Protein AF-A0A1M4BKY3-F1 (afdb_monomer_lite)

pLDDT: mean 85.84, std 12.3, range [37.25, 97.94]

Structure (mmCIF, N/CA/C/O backbone):
data_AF-A0A1M4BKY3-F1
#
_entry.id   AF-A0A1M4BKY3-F1
#
loop_
_atom_site.group_PDB
_atom_site.id
_atom_site.type_symbol
_atom_site.label_atom_id
_atom_site.label_alt_id
_atom_site.label_comp_id
_atom_site.label_asym_id
_atom_site.label_entity_id
_atom_site.label_seq_id
_atom_site.pdbx_PDB_ins_code
_atom_site.Cartn_x
_atom_site.Cartn_y
_atom_site.Cartn_z
_atom_site.occupancy
_atom_site.B_iso_or_equiv
_atom_site.auth_seq_id
_atom_site.auth_comp_id
_atom_site.auth_asym_id
_atom_site.auth_atom_id
_atom_site.pdbx_PDB_model_num
ATOM 1 N N . MET A 1 1 ? 19.042 -5.289 -20.693 1.00 58.81 1 MET A N 1
ATOM 2 C CA . MET A 1 1 ? 19.457 -4.650 -21.966 1.00 58.81 1 MET A CA 1
ATOM 3 C C . MET A 1 1 ? 20.101 -5.620 -22.960 1.00 58.81 1 MET A C 1
ATOM 5 O O . MET A 1 1 ? 20.327 -5.243 -24.100 1.00 58.81 1 MET A O 1
ATOM 9 N N . THR A 1 2 ? 20.300 -6.886 -22.595 1.00 72.38 2 THR A N 1
ATOM 10 C CA . THR A 1 2 ? 20.892 -7.928 -23.451 1.00 72.38 2 THR A CA 1
ATOM 11 C C . THR A 1 2 ? 20.014 -8.323 -24.646 1.00 72.38 2 THR A C 1
ATOM 13 O O . THR A 1 2 ? 20.536 -8.680 -25.692 1.00 72.38 2 THR A O 1
ATOM 16 N N . ALA A 1 3 ? 18.685 -8.207 -24.531 1.00 82.75 3 ALA A N 1
ATOM 17 C CA . ALA A 1 3 ? 17.750 -8.606 -25.589 1.00 82.75 3 ALA A CA 1
ATOM 18 C C . ALA A 1 3 ? 17.864 -7.762 -26.872 1.00 82.75 3 ALA A C 1
ATOM 20 O O . ALA A 1 3 ? 17.767 -8.310 -27.961 1.00 82.75 3 ALA A O 1
ATOM 21 N N . ILE A 1 4 ? 18.120 -6.453 -26.752 1.00 89.56 4 ILE A N 1
ATOM 22 C CA . ILE A 1 4 ? 18.286 -5.564 -27.916 1.00 89.56 4 ILE A CA 1
ATOM 23 C C . ILE A 1 4 ? 19.547 -5.949 -28.693 1.00 89.56 4 ILE A C 1
ATOM 25 O O . ILE A 1 4 ? 19.489 -6.128 -29.904 1.00 89.56 4 ILE A O 1
ATOM 29 N N . TYR A 1 5 ? 20.667 -6.145 -27.989 1.00 89.31 5 TYR A N 1
ATOM 30 C CA . TYR A 1 5 ? 21.912 -6.600 -28.610 1.00 89.31 5 TYR A CA 1
ATOM 31 C C . TYR A 1 5 ? 21.767 -7.992 -29.216 1.00 89.31 5 TYR A C 1
ATOM 33 O O . TYR A 1 5 ? 22.253 -8.220 -30.314 1.00 89.31 5 TYR A O 1
ATOM 41 N N . LYS A 1 6 ? 21.039 -8.898 -28.556 1.00 87.56 6 LYS A N 1
ATOM 42 C CA . LYS A 1 6 ? 20.739 -10.222 -29.105 1.00 87.56 6 LYS A CA 1
ATOM 43 C C . LYS A 1 6 ? 19.992 -10.131 -30.439 1.00 87.56 6 LYS A C 1
ATOM 45 O O . LYS A 1 6 ? 20.435 -10.720 -31.414 1.00 87.56 6 LYS A O 1
ATOM 50 N N . MET A 1 7 ? 18.935 -9.321 -30.510 1.00 92.56 7 MET A N 1
ATOM 51 C CA . MET A 1 7 ? 18.196 -9.106 -31.760 1.00 92.56 7 MET A CA 1
ATOM 52 C C . MET A 1 7 ? 19.053 -8.444 -32.847 1.00 92.56 7 MET A C 1
ATOM 54 O O . MET A 1 7 ? 18.949 -8.802 -34.015 1.00 92.56 7 MET A O 1
ATOM 58 N N . ALA A 1 8 ? 19.905 -7.487 -32.475 1.00 92.50 8 ALA A N 1
ATOM 59 C CA . ALA A 1 8 ? 20.787 -6.797 -33.410 1.00 92.50 8 ALA A CA 1
ATOM 60 C C . ALA A 1 8 ? 21.898 -7.712 -33.968 1.00 92.50 8 ALA A C 1
ATOM 62 O O . ALA A 1 8 ? 22.271 -7.562 -35.131 1.00 92.50 8 ALA A O 1
ATOM 63 N N . MET A 1 9 ? 22.377 -8.680 -33.177 1.00 91.75 9 MET A N 1
ATOM 64 C CA . MET A 1 9 ? 23.305 -9.733 -33.618 1.00 91.75 9 MET A CA 1
ATOM 65 C C . MET A 1 9 ? 22.617 -10.798 -34.493 1.00 91.75 9 MET A C 1
ATOM 67 O O . MET A 1 9 ? 23.239 -11.345 -35.395 1.00 91.75 9 MET A O 1
ATOM 71 N N . GLU A 1 10 ? 21.337 -11.099 -34.249 1.00 93.06 10 GLU A N 1
ATOM 72 C CA . GLU A 1 10 ? 20.559 -12.101 -35.005 1.00 93.06 10 GLU A CA 1
ATOM 73 C C . GLU A 1 10 ? 20.005 -11.578 -36.351 1.00 93.06 10 GLU A C 1
ATOM 75 O O . GLU A 1 10 ? 19.519 -12.366 -37.169 1.00 93.06 10 GLU A O 1
ATOM 80 N N . ALA A 1 11 ? 20.070 -10.265 -36.599 1.00 93.31 11 ALA A N 1
ATOM 81 C CA . ALA A 1 11 ? 19.657 -9.650 -37.860 1.00 93.31 11 ALA A CA 1
ATOM 82 C C . ALA A 1 11 ? 20.491 -10.163 -39.053 1.00 93.31 11 ALA A C 1
ATOM 84 O O . ALA A 1 11 ? 21.627 -10.611 -38.900 1.00 93.31 11 ALA A O 1
ATOM 85 N N . ARG A 1 12 ? 19.930 -10.106 -40.270 1.00 90.19 12 ARG A N 1
ATOM 86 C CA . ARG A 1 12 ? 20.628 -10.501 -41.506 1.00 90.19 12 ARG A CA 1
ATOM 87 C C . ARG A 1 12 ? 20.636 -9.342 -42.512 1.00 90.19 12 ARG A C 1
ATOM 89 O O . ARG A 1 12 ? 19.586 -9.087 -43.103 1.00 90.19 12 ARG A O 1
ATOM 96 N N . PRO A 1 13 ? 21.787 -8.679 -42.740 1.00 88.62 13 PRO A N 1
ATOM 97 C CA . PRO A 1 13 ? 23.077 -8.873 -42.057 1.00 88.62 13 PRO A CA 1
ATOM 98 C C . PRO A 1 13 ? 23.050 -8.404 -40.582 1.00 88.62 13 PRO A C 1
ATOM 100 O O . PRO A 1 13 ? 22.171 -7.616 -40.219 1.00 88.62 13 PRO A O 1
ATOM 103 N N . PRO A 1 14 ? 23.977 -8.882 -39.728 1.00 91.12 14 PRO A N 1
ATOM 104 C CA . PRO A 1 14 ? 24.051 -8.467 -38.328 1.00 91.12 14 PRO A CA 1
ATOM 105 C C . PRO A 1 14 ? 24.355 -6.969 -38.223 1.00 91.12 14 PRO A C 1
ATOM 107 O O . PRO A 1 14 ? 25.215 -6.449 -38.931 1.00 91.12 14 PRO A O 1
ATOM 110 N N . LEU A 1 15 ? 23.638 -6.272 -37.337 1.00 94.31 15 LEU A N 1
ATOM 111 C CA . LEU A 1 15 ? 23.807 -4.829 -37.119 1.00 94.31 15 LEU A CA 1
ATOM 112 C C . LEU A 1 15 ? 24.965 -4.517 -36.163 1.00 94.31 15 LEU A C 1
ATOM 114 O O . LEU A 1 15 ? 25.549 -3.440 -36.224 1.00 94.31 15 LEU A O 1
ATOM 118 N N . VAL A 1 16 ? 25.266 -5.448 -35.259 1.00 91.50 16 VAL A N 1
ATOM 119 C CA . VAL A 1 16 ? 26.399 -5.407 -34.329 1.00 91.50 16 VAL A CA 1
ATOM 120 C C . VAL A 1 16 ? 26.971 -6.811 -34.208 1.00 91.50 16 VAL A C 1
ATOM 122 O O . VAL A 1 16 ? 26.219 -7.782 -34.197 1.00 91.50 16 VAL A O 1
ATOM 125 N N . GLU A 1 17 ? 28.291 -6.918 -34.112 1.00 90.25 17 GLU A N 1
ATOM 126 C CA . GLU A 1 17 ? 28.985 -8.213 -34.067 1.00 90.25 17 GLU A CA 1
ATOM 127 C C . GLU A 1 17 ? 29.004 -8.819 -32.657 1.00 90.25 17 GLU A C 1
ATOM 129 O O . GLU A 1 17 ? 28.879 -10.031 -32.499 1.00 90.25 17 GLU A O 1
ATOM 134 N N . HIS A 1 18 ? 29.111 -7.974 -31.625 1.00 89.00 18 HIS A N 1
ATOM 135 C CA . HIS A 1 18 ? 29.229 -8.399 -30.230 1.00 89.00 18 HIS A CA 1
ATOM 136 C C . HIS A 1 18 ? 28.418 -7.507 -29.288 1.00 89.00 18 HIS A C 1
ATOM 138 O O . HIS A 1 18 ? 28.201 -6.319 -29.547 1.00 89.00 18 HIS A O 1
ATOM 144 N N . SER A 1 19 ? 27.993 -8.067 -28.151 1.00 88.94 19 SER A N 1
ATOM 145 C CA . SER A 1 19 ? 27.341 -7.284 -27.103 1.00 88.94 19 SER A CA 1
ATOM 146 C C . SER A 1 19 ? 28.385 -6.665 -26.165 1.00 88.94 19 SER A C 1
ATOM 148 O O . SER A 1 19 ? 29.176 -7.399 -25.573 1.00 88.94 19 SER A O 1
ATOM 150 N N . PRO A 1 20 ? 28.337 -5.348 -25.893 1.00 88.06 20 PRO A N 1
ATOM 151 C CA . PRO A 1 20 ? 29.234 -4.703 -24.932 1.00 88.06 20 PRO A CA 1
ATOM 152 C C . PRO A 1 20 ? 28.995 -5.168 -23.484 1.00 88.06 20 PRO A C 1
ATOM 154 O O . PRO A 1 20 ? 29.765 -4.831 -22.592 1.00 88.06 20 PRO A O 1
ATOM 157 N N . PHE A 1 21 ? 27.932 -5.942 -23.238 1.00 85.31 21 PHE A N 1
ATOM 158 C CA . PHE A 1 21 ? 27.572 -6.473 -21.923 1.00 85.31 21 PHE A CA 1
ATOM 159 C C . PHE A 1 21 ? 27.927 -7.954 -21.738 1.00 85.31 21 PHE A C 1
ATOM 161 O O . PHE A 1 21 ? 27.648 -8.501 -20.676 1.00 85.31 21 PHE A O 1
ATOM 168 N N . GLU A 1 22 ? 28.511 -8.616 -22.741 1.00 81.38 22 GLU A N 1
ATOM 169 C CA . GLU A 1 22 ? 28.748 -10.069 -22.723 1.00 81.38 22 GLU A CA 1
ATOM 170 C C . GLU A 1 22 ? 29.685 -10.517 -21.590 1.00 81.38 22 GLU A C 1
ATOM 172 O O . GLU A 1 22 ? 29.542 -11.614 -21.058 1.00 81.38 22 GLU A O 1
ATOM 177 N N . LYS A 1 23 ? 30.615 -9.648 -21.184 1.00 81.56 23 LYS A N 1
ATOM 178 C CA . LYS A 1 23 ? 31.642 -9.938 -20.172 1.00 81.56 23 LYS A CA 1
ATOM 179 C C . LYS A 1 23 ? 31.632 -8.955 -19.007 1.00 81.56 23 LYS A C 1
ATOM 181 O O . LYS A 1 23 ? 32.646 -8.806 -18.335 1.00 81.56 23 LYS A O 1
ATOM 186 N N . LEU A 1 24 ? 30.524 -8.246 -18.786 1.00 84.69 24 LEU A N 1
ATOM 187 C CA . LEU A 1 24 ? 30.433 -7.317 -17.665 1.00 84.69 24 LEU A CA 1
ATOM 188 C C . LEU A 1 24 ? 30.137 -8.116 -16.382 1.00 84.69 24 LEU A C 1
ATOM 190 O O . LEU A 1 24 ? 29.026 -8.640 -16.259 1.00 84.69 24 LEU A O 1
ATOM 194 N N . PRO A 1 25 ? 31.080 -8.240 -15.428 1.00 81.94 25 PRO A N 1
ATOM 195 C CA . PRO A 1 25 ? 30.772 -8.868 -14.153 1.00 81.94 25 PRO A CA 1
ATOM 196 C C . PRO A 1 25 ? 29.744 -8.000 -13.422 1.00 81.94 25 PRO A C 1
ATOM 198 O O . PRO A 1 25 ? 29.933 -6.794 -13.252 1.00 81.94 25 PRO A O 1
ATOM 201 N N . LEU A 1 26 ? 28.635 -8.608 -13.005 1.00 85.62 26 LEU A N 1
ATOM 202 C CA . LEU A 1 26 ? 27.712 -7.950 -12.088 1.00 85.62 26 LEU A CA 1
ATOM 203 C C . LEU A 1 26 ? 28.423 -7.798 -10.739 1.00 85.62 26 LEU A C 1
ATOM 205 O O . LEU A 1 26 ? 29.018 -8.771 -10.271 1.00 85.62 26 LEU A O 1
ATOM 209 N N 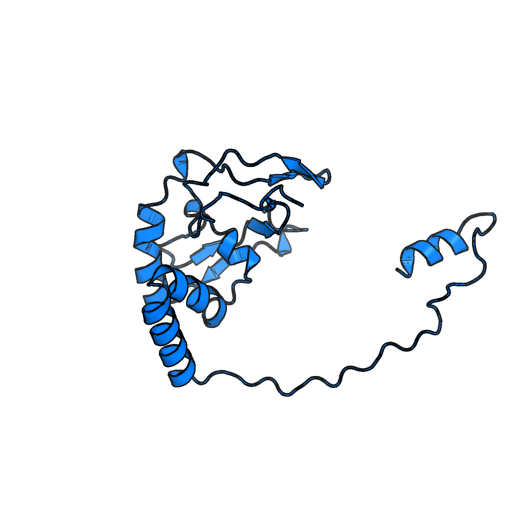. PRO A 1 27 ? 28.376 -6.617 -10.104 1.00 86.94 27 PRO A N 1
ATOM 210 C CA . PRO A 1 27 ? 28.884 -6.488 -8.751 1.00 86.94 27 PRO A CA 1
ATOM 211 C C . PRO A 1 27 ? 28.088 -7.427 -7.842 1.00 86.94 27 PRO A C 1
ATOM 213 O O . PRO A 1 27 ? 26.858 -7.351 -7.784 1.00 86.94 27 PRO A O 1
ATOM 216 N N . THR A 1 28 ? 28.786 -8.318 -7.143 1.00 85.56 28 THR A N 1
ATOM 217 C CA . THR A 1 28 ? 28.180 -9.126 -6.087 1.00 85.56 28 THR A CA 1
ATOM 218 C C . THR A 1 28 ? 27.860 -8.198 -4.926 1.00 85.56 28 THR A C 1
ATOM 220 O O . THR A 1 28 ? 28.754 -7.626 -4.306 1.00 85.56 28 THR A O 1
ATOM 223 N N . ILE A 1 29 ? 26.572 -8.001 -4.668 1.00 87.44 29 ILE A N 1
ATOM 224 C CA . ILE A 1 29 ? 26.106 -7.287 -3.485 1.00 87.44 29 ILE A CA 1
ATOM 225 C C . ILE A 1 29 ? 25.936 -8.345 -2.403 1.00 87.44 29 ILE A C 1
ATOM 227 O O . ILE A 1 29 ? 25.013 -9.155 -2.490 1.00 87.44 29 ILE A O 1
ATOM 231 N N . GLU A 1 30 ? 26.830 -8.348 -1.416 1.00 87.00 30 GLU A N 1
ATOM 232 C CA . GLU A 1 30 ? 26.670 -9.181 -0.224 1.00 87.00 30 GLU A CA 1
ATOM 233 C C . GLU A 1 30 ? 25.349 -8.800 0.463 1.00 87.00 30 GLU A C 1
ATOM 235 O O . GLU A 1 30 ? 25.161 -7.627 0.816 1.00 87.00 30 GLU A O 1
ATOM 240 N N . PRO A 1 31 ? 24.393 -9.736 0.614 1.00 82.88 31 PRO A N 1
ATOM 241 C CA . PRO A 1 31 ? 23.131 -9.437 1.265 1.00 82.88 31 PRO A CA 1
ATOM 242 C C . PRO A 1 31 ? 23.395 -9.034 2.715 1.00 82.88 31 PRO A C 1
ATOM 244 O O . PRO A 1 31 ? 23.916 -9.819 3.505 1.00 82.88 31 PRO A O 1
ATOM 247 N N . GLY A 1 32 ? 23.033 -7.802 3.072 1.00 85.19 32 GLY A N 1
ATOM 248 C CA . GLY A 1 32 ? 23.057 -7.376 4.466 1.00 85.19 32 GLY A CA 1
ATOM 249 C C . GLY A 1 32 ? 22.118 -8.234 5.317 1.00 85.19 32 GLY A C 1
ATOM 250 O O . GLY A 1 32 ? 21.098 -8.729 4.832 1.00 85.19 32 GLY A O 1
ATOM 251 N N . GLU A 1 33 ? 22.449 -8.388 6.598 1.00 89.94 33 GLU A N 1
ATOM 252 C CA . GLU A 1 33 ? 21.589 -9.074 7.561 1.00 89.94 33 GLU A CA 1
ATOM 253 C C . GLU A 1 33 ? 20.211 -8.392 7.630 1.00 89.94 33 GLU A C 1
ATOM 255 O O . GLU A 1 33 ? 20.102 -7.188 7.890 1.00 89.94 33 GLU A O 1
ATOM 260 N N . VAL A 1 34 ? 19.148 -9.166 7.398 1.00 86.62 34 VAL A N 1
ATOM 261 C CA . VAL A 1 34 ? 17.772 -8.677 7.521 1.00 86.62 34 VAL A CA 1
ATOM 262 C C . VAL A 1 34 ? 17.411 -8.614 9.000 1.00 86.62 34 VAL A C 1
ATOM 264 O O . VAL A 1 34 ? 17.243 -9.640 9.654 1.00 86.62 34 VAL A O 1
ATOM 267 N N . LYS A 1 35 ? 17.272 -7.396 9.525 1.00 90.06 35 LYS A N 1
ATOM 268 C CA . LYS A 1 35 ? 16.818 -7.163 10.898 1.00 90.06 35 LYS A CA 1
ATOM 269 C C . LYS A 1 35 ? 15.301 -7.062 10.922 1.00 90.06 35 LYS A C 1
ATOM 271 O O . LYS A 1 35 ? 14.730 -6.143 10.336 1.00 90.06 35 LYS A O 1
ATOM 276 N N . PHE A 1 36 ? 14.667 -8.007 11.600 1.00 91.19 36 PHE A N 1
ATOM 277 C CA . PHE A 1 36 ? 13.226 -8.002 11.814 1.00 91.19 36 PHE A CA 1
ATOM 278 C C . PHE A 1 36 ? 12.863 -7.137 13.021 1.00 91.19 36 PHE A C 1
ATOM 280 O O . PHE A 1 36 ? 13.650 -6.992 13.957 1.00 91.19 36 PHE A O 1
ATOM 287 N N . TYR A 1 37 ? 11.665 -6.559 12.986 1.00 93.06 37 TYR A N 1
ATOM 288 C CA . TYR A 1 37 ? 11.095 -5.891 14.147 1.00 93.06 37 TYR A CA 1
ATOM 289 C C . TYR A 1 37 ? 10.547 -6.933 15.118 1.00 93.06 37 TYR A C 1
ATOM 291 O O . TYR A 1 37 ? 9.790 -7.818 14.726 1.00 93.06 37 TYR A O 1
ATOM 299 N N . GLU A 1 38 ? 10.873 -6.780 16.396 1.00 94.56 38 GLU A N 1
ATOM 300 C CA . GLU A 1 38 ? 10.128 -7.436 17.466 1.00 94.56 38 GLU A CA 1
ATOM 301 C C . GLU A 1 38 ? 8.728 -6.825 17.578 1.00 94.56 38 GLU A C 1
ATOM 303 O O . GLU A 1 38 ? 8.552 -5.629 17.332 1.00 94.56 38 GLU A O 1
ATOM 308 N N . HIS A 1 39 ? 7.749 -7.598 18.053 1.00 92.00 39 HIS A N 1
ATOM 309 C CA . HIS A 1 39 ? 6.362 -7.137 18.228 1.00 92.00 39 HIS A CA 1
ATOM 310 C C . HIS A 1 39 ? 6.282 -5.798 18.982 1.00 92.00 39 HIS A C 1
ATOM 312 O O . HIS A 1 39 ? 5.699 -4.836 18.493 1.00 92.00 39 HIS A O 1
ATOM 318 N N . ARG A 1 40 ? 7.009 -5.673 20.103 1.00 96.00 40 ARG A N 1
ATOM 319 C CA . ARG A 1 40 ? 7.083 -4.423 20.885 1.00 96.00 40 ARG A CA 1
ATOM 320 C C . ARG A 1 40 ? 7.629 -3.224 20.099 1.00 96.00 40 ARG A C 1
ATOM 322 O O . ARG A 1 40 ? 7.286 -2.084 20.393 1.00 96.00 40 ARG A O 1
ATOM 329 N N . GLN A 1 41 ? 8.532 -3.462 19.146 1.00 96.19 41 GLN A N 1
ATOM 330 C CA . GLN A 1 41 ? 9.114 -2.405 18.320 1.00 96.19 41 GLN A CA 1
ATOM 331 C C . GLN A 1 41 ? 8.145 -1.998 17.209 1.00 96.19 41 GLN A C 1
ATOM 333 O O . GLN A 1 41 ? 8.050 -0.810 16.912 1.00 96.19 41 GLN A O 1
ATOM 338 N N . ALA A 1 42 ? 7.416 -2.960 16.636 1.00 95.31 42 ALA A N 1
ATOM 339 C CA . ALA A 1 42 ? 6.336 -2.685 15.696 1.00 95.31 42 ALA A CA 1
ATOM 340 C C . ALA A 1 42 ? 5.221 -1.864 16.369 1.00 95.31 42 ALA A C 1
ATOM 342 O O . ALA A 1 42 ? 4.857 -0.808 15.859 1.00 95.31 42 ALA A O 1
ATOM 343 N N . ASP A 1 43 ? 4.784 -2.248 17.571 1.00 95.25 43 ASP A N 1
ATOM 344 C CA . ASP A 1 43 ? 3.777 -1.500 18.336 1.00 95.25 43 ASP A CA 1
ATOM 345 C C . ASP A 1 43 ? 4.225 -0.063 18.641 1.00 95.25 43 ASP A C 1
ATOM 347 O O . ASP A 1 43 ? 3.468 0.894 18.452 1.00 95.25 43 ASP A O 1
ATOM 351 N N . ALA A 1 44 ? 5.482 0.111 19.066 1.00 97.06 44 ALA A N 1
ATOM 352 C CA . ALA A 1 44 ? 6.059 1.431 19.305 1.00 97.06 44 ALA A CA 1
ATOM 353 C C . ALA A 1 44 ? 6.120 2.275 18.020 1.00 97.06 44 ALA A C 1
ATOM 355 O O . ALA A 1 44 ? 5.848 3.477 18.057 1.00 97.06 44 ALA A O 1
ATOM 356 N N . LEU A 1 45 ? 6.437 1.655 16.879 1.00 96.56 45 LEU A N 1
ATOM 357 C CA . LEU A 1 45 ? 6.414 2.309 15.573 1.00 96.56 45 LEU A CA 1
ATOM 358 C C . LEU A 1 45 ? 4.992 2.749 15.202 1.00 96.56 45 LEU A C 1
ATOM 360 O O . LEU A 1 45 ? 4.805 3.895 14.793 1.00 96.56 45 LEU A O 1
ATOM 364 N N . TYR A 1 46 ? 3.991 1.884 15.376 1.00 96.62 46 TYR A N 1
ATOM 365 C CA . TYR A 1 46 ? 2.592 2.199 15.076 1.00 96.62 46 TYR A CA 1
ATOM 366 C C . TYR A 1 46 ? 2.092 3.376 15.914 1.00 96.62 46 TYR A C 1
ATOM 368 O O . TYR A 1 46 ? 1.525 4.323 15.363 1.00 96.62 46 TYR A O 1
ATOM 376 N N . ALA A 1 47 ? 2.375 3.367 17.219 1.00 96.81 47 ALA A N 1
ATOM 377 C CA . ALA A 1 47 ? 2.030 4.461 18.120 1.00 96.81 47 ALA A CA 1
ATOM 378 C C . ALA A 1 47 ? 2.743 5.773 17.745 1.00 96.81 47 ALA A C 1
ATOM 380 O O . ALA A 1 47 ? 2.121 6.835 17.722 1.00 96.81 47 ALA A O 1
ATOM 381 N N . ALA A 1 48 ? 4.034 5.715 17.399 1.00 97.94 48 ALA A N 1
ATOM 382 C CA . ALA A 1 48 ? 4.798 6.896 16.998 1.00 97.94 48 ALA A CA 1
ATOM 383 C C . ALA A 1 48 ? 4.281 7.511 15.685 1.00 97.94 48 ALA A C 1
ATOM 385 O O . ALA A 1 48 ? 4.186 8.735 15.561 1.00 97.94 48 ALA A O 1
ATOM 386 N N . VAL A 1 49 ? 3.927 6.675 14.705 1.00 97.38 49 VAL A N 1
ATOM 387 C CA . VAL A 1 49 ? 3.351 7.122 13.429 1.00 97.38 49 VAL A CA 1
ATOM 388 C C . VAL A 1 49 ? 1.978 7.747 13.647 1.00 97.38 49 VAL A C 1
ATOM 390 O O . VAL A 1 49 ? 1.713 8.822 13.106 1.00 97.38 49 VAL A O 1
ATOM 393 N N . GLU A 1 50 ? 1.133 7.117 14.462 1.00 96.25 50 GLU A N 1
ATOM 394 C CA . GLU A 1 50 ? -0.191 7.634 14.805 1.00 96.25 50 GLU A CA 1
ATOM 395 C C . GLU A 1 50 ? -0.109 8.995 15.496 1.00 96.25 50 GLU A C 1
ATOM 397 O O . GLU A 1 50 ? -0.762 9.941 15.060 1.00 96.25 50 GLU A O 1
ATOM 402 N N . ALA A 1 51 ? 0.753 9.130 16.506 1.00 96.81 51 ALA A N 1
ATOM 403 C CA . ALA A 1 51 ? 0.948 10.387 17.222 1.00 96.81 51 ALA A CA 1
ATOM 404 C C . ALA A 1 51 ? 1.438 11.519 16.303 1.00 96.81 51 ALA A C 1
ATOM 406 O O . ALA A 1 51 ? 1.082 12.679 16.495 1.00 96.81 51 ALA A O 1
ATOM 407 N N . ARG A 1 52 ? 2.254 11.193 15.291 1.00 96.50 52 ARG A N 1
ATOM 408 C CA . ARG A 1 52 ? 2.828 12.181 14.367 1.00 96.50 52 ARG A CA 1
ATOM 409 C C . ARG A 1 52 ? 1.896 12.553 13.212 1.00 96.50 52 ARG A C 1
ATOM 411 O O . ARG A 1 52 ? 1.910 13.699 12.776 1.00 96.50 52 ARG A O 1
ATOM 418 N N . SER A 1 53 ? 1.188 11.576 12.647 1.00 94.12 53 SER A N 1
ATOM 419 C CA . SER A 1 53 ? 0.543 11.692 11.326 1.00 94.12 53 SER A CA 1
ATOM 420 C C . SER A 1 53 ? -0.908 11.190 11.295 1.00 94.12 53 SER A C 1
ATOM 422 O O . SER A 1 53 ? -1.526 11.160 10.231 1.00 94.12 53 SER A O 1
ATOM 424 N N . GLY A 1 54 ? -1.461 10.805 12.447 1.00 93.12 54 GLY A N 1
ATOM 425 C CA . GLY A 1 54 ? -2.840 10.354 12.609 1.00 93.12 54 GLY A CA 1
ATOM 426 C C . GLY A 1 54 ? -3.074 8.875 12.282 1.00 93.12 54 GLY A C 1
ATOM 427 O O . GLY A 1 54 ? -2.206 8.156 11.779 1.00 93.12 54 GLY A O 1
ATOM 428 N N . SER A 1 55 ? -4.300 8.421 12.541 1.00 92.31 55 SER A N 1
ATOM 429 C CA . SER A 1 55 ? -4.718 7.014 12.434 1.00 92.31 55 SER A CA 1
ATOM 430 C C . SER A 1 55 ? -4.624 6.441 11.014 1.00 92.31 55 SER A C 1
ATOM 432 O O . SER A 1 55 ? -4.264 5.278 10.833 1.00 92.31 55 SER A O 1
ATOM 434 N N . ARG A 1 56 ? -4.870 7.255 9.977 1.00 91.56 56 ARG A N 1
ATOM 435 C CA . ARG A 1 56 ? -4.714 6.826 8.573 1.00 91.56 56 ARG A CA 1
ATOM 436 C C . ARG A 1 56 ? -3.263 6.484 8.234 1.00 91.56 56 ARG A C 1
ATOM 438 O O . ARG A 1 56 ? -3.025 5.522 7.513 1.00 91.56 56 ARG A O 1
ATOM 445 N N . ALA A 1 57 ? -2.295 7.233 8.764 1.00 93.00 57 ALA A N 1
ATOM 446 C CA . ALA A 1 57 ? -0.881 6.943 8.547 1.00 93.00 57 ALA A CA 1
ATOM 447 C C . ALA A 1 57 ? -0.453 5.653 9.257 1.00 93.00 57 ALA A C 1
ATOM 449 O O . ALA A 1 57 ? 0.294 4.865 8.686 1.00 93.00 57 ALA A O 1
ATOM 450 N N . ARG A 1 58 ? -0.980 5.400 10.460 1.00 95.44 58 ARG A N 1
ATOM 451 C CA . ARG A 1 58 ? -0.796 4.123 11.159 1.00 95.44 58 ARG A CA 1
ATOM 452 C C . ARG A 1 58 ? -1.309 2.947 10.325 1.00 95.44 58 ARG A C 1
ATOM 454 O O . ARG A 1 58 ? -0.562 1.999 10.110 1.00 95.44 58 ARG A O 1
ATOM 461 N N . LEU A 1 59 ? -2.524 3.046 9.783 1.00 95.38 59 LEU A N 1
ATOM 462 C CA . LEU A 1 59 ? -3.107 2.014 8.917 1.00 95.38 59 LEU A CA 1
ATOM 463 C C . LEU A 1 59 ? -2.243 1.699 7.688 1.00 95.38 59 LEU A C 1
ATOM 465 O O . LEU A 1 59 ? -2.107 0.535 7.327 1.00 95.38 59 LEU A O 1
ATOM 469 N N . LEU A 1 60 ? -1.626 2.707 7.058 1.00 95.12 60 LEU A N 1
ATOM 470 C CA . LEU A 1 60 ? -0.694 2.476 5.944 1.00 95.12 60 LEU A CA 1
ATOM 471 C C . LEU A 1 60 ? 0.472 1.567 6.358 1.00 95.12 60 LEU A C 1
ATOM 473 O O . LEU A 1 60 ? 0.880 0.697 5.590 1.00 95.12 60 LEU A O 1
ATOM 477 N N . VAL A 1 61 ? 1.010 1.775 7.561 1.00 95.94 61 VAL A N 1
ATOM 478 C CA . VAL A 1 61 ? 2.139 0.996 8.077 1.00 95.94 61 VAL A CA 1
ATOM 479 C C . VAL A 1 61 ? 1.690 -0.412 8.467 1.00 95.94 61 VAL A C 1
ATOM 481 O O . VAL A 1 61 ? 2.345 -1.369 8.068 1.00 95.94 61 VAL A O 1
ATOM 484 N N . GLU A 1 62 ? 0.553 -0.556 9.147 1.00 96.56 62 GLU A N 1
ATOM 485 C CA . GLU A 1 62 ? -0.016 -1.860 9.528 1.00 96.56 62 GLU A CA 1
ATOM 486 C C . GLU A 1 62 ? -0.320 -2.736 8.297 1.00 96.56 62 GLU A C 1
ATOM 488 O O . GLU A 1 62 ? 0.032 -3.913 8.259 1.00 96.56 62 GLU A O 1
ATOM 493 N N . LEU A 1 63 ? -0.885 -2.163 7.226 1.00 96.50 63 LEU A N 1
ATOM 494 C CA . LEU A 1 63 ? -1.117 -2.889 5.968 1.00 96.50 63 LEU A CA 1
ATOM 495 C C . LEU A 1 63 ? 0.192 -3.341 5.295 1.00 96.50 63 LEU A C 1
ATOM 497 O O . LEU A 1 63 ? 0.238 -4.389 4.645 1.00 96.50 63 LEU A O 1
ATOM 501 N N . GLY A 1 64 ? 1.262 -2.559 5.428 1.00 95.56 64 GLY A N 1
ATOM 502 C CA . GLY A 1 64 ? 2.576 -2.922 4.901 1.00 95.56 64 GLY A CA 1
ATOM 503 C C . GLY A 1 64 ? 3.261 -4.017 5.716 1.00 95.56 64 GLY A C 1
ATOM 504 O O . GLY A 1 64 ? 3.792 -4.965 5.141 1.00 95.56 64 GLY A O 1
ATOM 505 N N . MET A 1 65 ? 3.231 -3.885 7.041 1.00 94.75 65 MET A N 1
ATOM 506 C CA . MET A 1 65 ? 3.949 -4.740 7.986 1.00 94.75 65 MET A CA 1
ATOM 507 C C . MET A 1 65 ? 3.228 -6.066 8.242 1.00 94.75 65 MET A C 1
ATOM 509 O O . MET A 1 65 ? 3.838 -7.123 8.101 1.00 94.75 65 MET A O 1
ATOM 513 N N . ASP A 1 66 ? 1.931 -6.016 8.551 1.00 95.00 66 ASP A N 1
ATOM 514 C CA . ASP A 1 66 ? 1.183 -7.179 9.047 1.00 95.00 66 ASP A CA 1
ATOM 515 C C . ASP A 1 66 ? 0.406 -7.895 7.933 1.00 95.00 66 ASP A C 1
ATOM 517 O O . ASP A 1 66 ? 0.206 -9.107 7.984 1.00 95.00 66 ASP A O 1
ATOM 521 N N . VAL A 1 67 ? -0.015 -7.163 6.893 1.00 94.81 67 VAL A N 1
ATOM 522 C CA . VAL A 1 67 ? -0.740 -7.732 5.736 1.00 94.81 67 VAL A CA 1
ATOM 523 C C . VAL A 1 67 ? 0.203 -8.008 4.553 1.00 94.81 67 VAL A C 1
ATOM 525 O O . VAL A 1 67 ? -0.126 -8.766 3.636 1.00 94.81 67 VAL A O 1
ATOM 528 N N . GLY A 1 68 ? 1.406 -7.423 4.551 1.00 94.00 68 GLY A N 1
ATOM 529 C CA . GLY A 1 68 ? 2.392 -7.614 3.483 1.00 94.00 68 GLY A CA 1
ATOM 530 C C . GLY A 1 68 ? 1.971 -6.987 2.148 1.00 94.00 68 GLY A C 1
ATOM 531 O O . GLY A 1 68 ? 2.308 -7.495 1.065 1.00 94.00 68 GLY A O 1
ATOM 532 N N . MET A 1 69 ? 1.188 -5.905 2.200 1.00 93.44 69 MET A N 1
ATOM 533 C CA . MET A 1 69 ? 0.825 -5.135 1.015 1.00 93.44 69 MET A CA 1
ATOM 534 C C . MET A 1 69 ? 1.986 -4.239 0.589 1.00 93.44 69 MET A C 1
ATOM 536 O O . MET A 1 69 ? 2.627 -3.568 1.395 1.00 93.44 69 MET A O 1
ATOM 540 N N . ARG A 1 70 ? 2.256 -4.179 -0.715 1.00 91.88 70 ARG A N 1
ATOM 541 C CA . ARG A 1 70 ? 3.263 -3.247 -1.238 1.00 91.88 70 ARG A CA 1
ATOM 542 C C . ARG A 1 70 ? 2.713 -1.829 -1.246 1.00 91.88 70 ARG A C 1
ATOM 544 O O . ARG A 1 70 ? 1.527 -1.627 -1.480 1.00 91.88 70 ARG A O 1
ATOM 551 N N . GLN A 1 71 ? 3.594 -0.837 -1.145 1.00 91.94 71 GLN A N 1
ATOM 552 C CA . GLN A 1 71 ? 3.231 0.584 -1.171 1.00 91.94 71 GLN A CA 1
ATOM 553 C C . GLN A 1 71 ? 2.244 0.945 -2.302 1.00 91.94 71 GLN A C 1
ATOM 55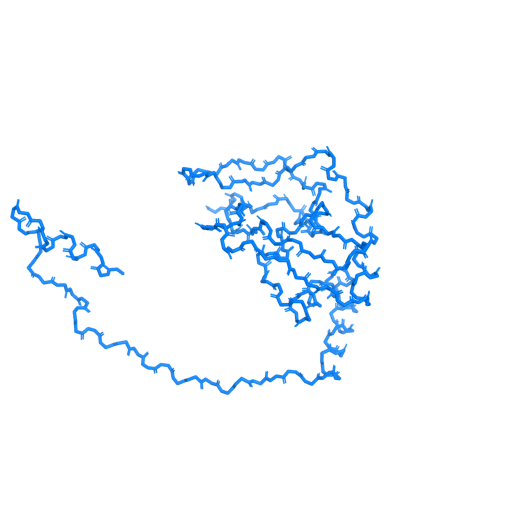5 O O . GLN A 1 71 ? 1.226 1.588 -2.064 1.00 91.94 71 GLN A O 1
ATOM 560 N N . GLY A 1 72 ? 2.503 0.493 -3.533 1.00 89.69 72 GLY A N 1
ATOM 561 C CA . GLY A 1 72 ? 1.597 0.747 -4.656 1.00 89.69 72 GLY A CA 1
ATOM 562 C C . GLY A 1 72 ? 0.246 0.027 -4.541 1.00 89.69 72 GLY A C 1
ATOM 563 O O . GLY A 1 72 ? -0.751 0.540 -5.034 1.00 89.69 72 GLY A O 1
ATOM 564 N N . GLU A 1 73 ? 0.185 -1.134 -3.889 1.00 92.38 73 GLU A N 1
ATOM 565 C CA . GLU A 1 73 ? -1.064 -1.868 -3.630 1.00 92.38 73 GLU A CA 1
ATOM 566 C C . GLU A 1 73 ? -1.908 -1.121 -2.586 1.00 92.38 73 GLU A C 1
ATOM 568 O O . GLU A 1 73 ? -3.104 -0.940 -2.786 1.00 92.38 73 GLU A O 1
ATOM 573 N N . ILE A 1 74 ? -1.272 -0.601 -1.532 1.00 93.81 74 ILE A N 1
ATOM 574 C CA . ILE A 1 74 ? -1.928 0.191 -0.481 1.00 93.81 74 ILE A CA 1
ATOM 575 C C . ILE A 1 74 ? -2.507 1.487 -1.061 1.00 93.81 74 ILE A C 1
ATOM 577 O O . ILE A 1 74 ? -3.692 1.766 -0.907 1.00 93.81 74 ILE A O 1
ATOM 581 N N . PHE A 1 75 ? -1.711 2.257 -1.809 1.00 91.00 75 PHE A N 1
ATOM 582 C CA . PHE A 1 75 ? -2.195 3.491 -2.445 1.00 91.00 75 PHE A CA 1
ATOM 583 C C . PHE A 1 75 ? -3.136 3.250 -3.630 1.00 91.00 75 PHE A C 1
ATOM 585 O O . PHE A 1 75 ? -3.741 4.192 -4.135 1.00 91.00 75 PHE A O 1
ATOM 592 N N . GLY A 1 76 ? -3.233 2.012 -4.114 1.00 89.88 76 GLY A N 1
ATOM 593 C CA . GLY A 1 76 ? -4.201 1.592 -5.124 1.00 89.88 76 GLY A CA 1
ATOM 594 C C . GLY A 1 76 ? -5.474 0.988 -4.531 1.00 89.88 76 GLY A C 1
ATOM 595 O O . GLY A 1 76 ? -6.374 0.638 -5.298 1.00 89.88 76 GLY A O 1
ATOM 596 N N . LEU A 1 77 ? -5.558 0.846 -3.204 1.00 91.94 77 LEU A N 1
ATOM 597 C CA . LEU A 1 77 ? -6.647 0.149 -2.533 1.00 91.94 77 LEU A CA 1
ATOM 598 C C . LEU A 1 77 ? -7.943 0.955 -2.609 1.00 91.94 77 LEU A C 1
ATOM 600 O O . LEU A 1 77 ? -8.025 2.088 -2.128 1.00 91.94 77 LEU A O 1
ATOM 604 N N . HIS A 1 78 ? -8.956 0.336 -3.207 1.00 91.12 78 HIS A N 1
ATOM 605 C CA . HIS A 1 78 ? -10.308 0.868 -3.260 1.00 91.12 78 HIS A CA 1
ATOM 606 C C . HIS A 1 78 ? -11.200 0.150 -2.246 1.00 91.12 78 HIS A C 1
ATOM 608 O O . HIS A 1 78 ? -10.970 -1.017 -1.927 1.00 91.12 78 HIS A O 1
ATOM 614 N N . ALA A 1 79 ? -12.212 0.854 -1.746 1.00 92.25 79 ALA A N 1
ATOM 615 C CA . ALA A 1 79 ? -13.118 0.344 -0.720 1.00 92.25 79 ALA A CA 1
ATOM 616 C C . ALA A 1 79 ? -13.901 -0.905 -1.158 1.00 92.25 79 ALA A C 1
ATOM 618 O O . ALA A 1 79 ? -14.119 -1.803 -0.353 1.00 92.25 79 ALA A O 1
ATOM 619 N N . ASP A 1 80 ? -14.254 -1.009 -2.443 1.00 91.12 80 ASP A N 1
ATOM 620 C CA . ASP A 1 80 ? -14.954 -2.161 -3.031 1.00 91.12 80 ASP A CA 1
ATOM 621 C C . ASP A 1 80 ? -14.112 -3.449 -3.047 1.00 91.12 80 ASP A C 1
ATOM 623 O O . ASP A 1 80 ? -14.626 -4.531 -3.320 1.00 91.12 80 ASP 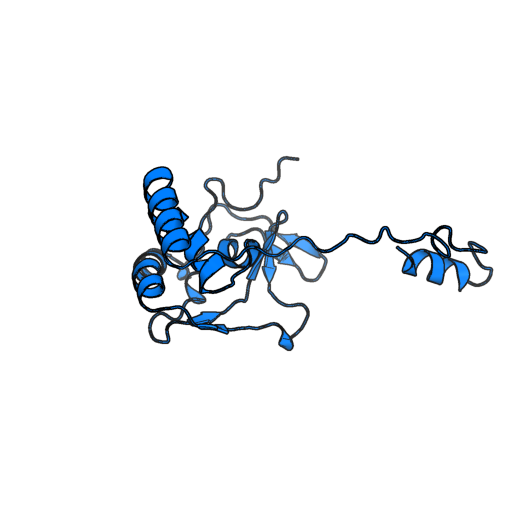A O 1
ATOM 627 N N . GLN A 1 81 ? -12.817 -3.340 -2.749 1.00 92.62 81 GLN A N 1
ATOM 628 C CA . GLN A 1 81 ? -11.885 -4.463 -2.677 1.00 92.62 81 GLN A CA 1
ATOM 629 C C . GLN A 1 81 ? -11.653 -4.954 -1.245 1.00 92.62 81 GLN A C 1
ATOM 631 O O . GLN A 1 81 ? -10.874 -5.887 -1.042 1.00 92.62 81 GLN A O 1
ATOM 636 N N . VAL A 1 82 ? -12.304 -4.332 -0.258 1.00 94.69 82 VAL A N 1
ATOM 637 C CA . VAL A 1 82 ? -12.228 -4.710 1.153 1.00 94.69 82 VAL A CA 1
ATOM 638 C C . VAL A 1 82 ? -13.499 -5.465 1.535 1.00 94.69 82 VAL A C 1
ATOM 640 O O . VAL A 1 82 ? -14.580 -4.889 1.625 1.00 94.69 82 VAL A O 1
ATOM 643 N N . ASP A 1 83 ? -13.368 -6.761 1.802 1.00 95.50 83 ASP A N 1
ATOM 644 C CA . ASP A 1 83 ? -14.437 -7.574 2.376 1.00 95.50 83 ASP A CA 1
ATOM 645 C C . ASP A 1 83 ? -14.302 -7.556 3.902 1.00 95.50 83 ASP A C 1
ATOM 647 O O . ASP A 1 83 ? -13.530 -8.317 4.492 1.00 95.50 83 ASP A O 1
ATOM 651 N N . VAL A 1 84 ? -15.038 -6.644 4.543 1.00 95.12 84 VAL A N 1
ATOM 652 C CA . VAL A 1 84 ? -15.024 -6.466 6.005 1.00 95.12 84 VAL A CA 1
ATOM 653 C C . VAL A 1 84 ? -15.556 -7.709 6.724 1.00 95.12 84 VAL A C 1
ATOM 655 O O . VAL A 1 84 ? -15.042 -8.071 7.780 1.00 95.12 84 VAL A O 1
ATOM 658 N N . ILE A 1 85 ? -16.540 -8.400 6.137 1.00 95.19 85 ILE A N 1
ATOM 659 C CA . ILE A 1 85 ? -17.175 -9.584 6.735 1.00 95.19 85 ILE A CA 1
ATOM 660 C C . ILE A 1 85 ? -16.192 -10.754 6.747 1.00 95.19 85 ILE A C 1
ATOM 662 O O . ILE A 1 85 ? -16.049 -11.438 7.758 1.00 95.19 85 ILE A O 1
ATOM 666 N N . ARG A 1 86 ? -15.499 -10.985 5.627 1.00 95.88 86 ARG A N 1
ATOM 667 C CA . ARG A 1 86 ? -14.506 -12.063 5.502 1.00 95.88 86 ARG A CA 1
ATOM 668 C C . ARG A 1 86 ? -13.111 -11.672 5.981 1.00 95.88 86 ARG A C 1
ATOM 670 O O . ARG A 1 86 ? -12.221 -12.517 5.941 1.00 95.88 86 ARG A O 1
ATOM 677 N N . GLN A 1 87 ? -12.919 -10.425 6.410 1.00 96.88 87 GLN A N 1
ATOM 678 C CA . GLN A 1 87 ? -11.632 -9.851 6.807 1.00 96.88 87 GLN A CA 1
ATOM 679 C C . GLN A 1 87 ? -10.551 -10.029 5.728 1.00 96.88 87 GLN A C 1
ATOM 681 O O . GLN A 1 87 ? -9.457 -10.533 5.982 1.00 96.88 87 GLN A O 1
ATOM 686 N N . GLN A 1 88 ? -10.872 -9.657 4.489 1.00 97.06 88 GLN A N 1
ATOM 687 C CA . GLN A 1 88 ? -10.029 -9.909 3.319 1.00 97.06 88 GLN A CA 1
ATOM 688 C C . GLN A 1 88 ? -9.882 -8.673 2.433 1.00 97.06 88 GLN A C 1
ATOM 690 O O . GLN A 1 88 ? -10.816 -7.892 2.274 1.00 97.06 88 GLN A O 1
ATOM 695 N N . ILE A 1 89 ? -8.713 -8.528 1.806 1.00 95.62 89 ILE A N 1
ATOM 696 C CA . ILE A 1 89 ? -8.443 -7.503 0.793 1.00 95.62 89 ILE A CA 1
ATOM 697 C C . ILE A 1 89 ? -8.070 -8.167 -0.527 1.00 95.62 89 ILE A C 1
ATOM 699 O O . ILE A 1 89 ? -7.105 -8.933 -0.603 1.00 95.62 89 ILE A O 1
ATOM 703 N N . ALA A 1 90 ? -8.793 -7.830 -1.591 1.00 93.25 90 ALA A N 1
ATOM 704 C CA . ALA A 1 90 ? -8.444 -8.218 -2.949 1.00 93.25 90 ALA A CA 1
ATOM 705 C C . ALA A 1 90 ? -7.422 -7.238 -3.551 1.00 93.25 90 ALA A C 1
ATOM 707 O O . ALA A 1 90 ? -7.665 -6.039 -3.689 1.00 93.25 90 ALA A O 1
ATOM 708 N N . VAL A 1 91 ? -6.258 -7.746 -3.962 1.00 89.75 91 VAL A N 1
ATOM 709 C CA . VAL A 1 91 ? -5.212 -6.923 -4.586 1.00 89.75 91 VAL A CA 1
ATOM 710 C C . VAL A 1 91 ? -5.409 -6.908 -6.100 1.00 89.75 91 VAL A C 1
ATOM 712 O O . VAL A 1 91 ? -4.888 -7.758 -6.825 1.00 89.75 91 VAL A O 1
ATOM 715 N N . VAL A 1 92 ? -6.186 -5.934 -6.579 1.00 87.44 92 VAL A N 1
ATOM 716 C CA . VAL A 1 92 ? -6.573 -5.815 -8.001 1.00 87.44 92 VAL A CA 1
ATOM 717 C C . VAL A 1 92 ? -6.008 -4.582 -8.703 1.00 87.44 92 VAL A C 1
ATOM 719 O O . VAL A 1 92 ? -6.013 -4.518 -9.929 1.00 87.44 92 VAL A O 1
ATOM 722 N N . HIS A 1 93 ? -5.497 -3.600 -7.962 1.00 86.56 93 HIS A N 1
ATOM 723 C CA . HIS A 1 93 ? -4.906 -2.392 -8.526 1.00 86.56 93 HIS A CA 1
ATOM 724 C C . HIS A 1 93 ? -3.593 -2.050 -7.830 1.00 86.56 93 HIS A C 1
ATOM 726 O O . HIS A 1 93 ? -3.411 -2.299 -6.642 1.00 86.56 93 HIS A O 1
ATOM 732 N N . VAL A 1 94 ? -2.683 -1.441 -8.588 1.00 89.38 94 VA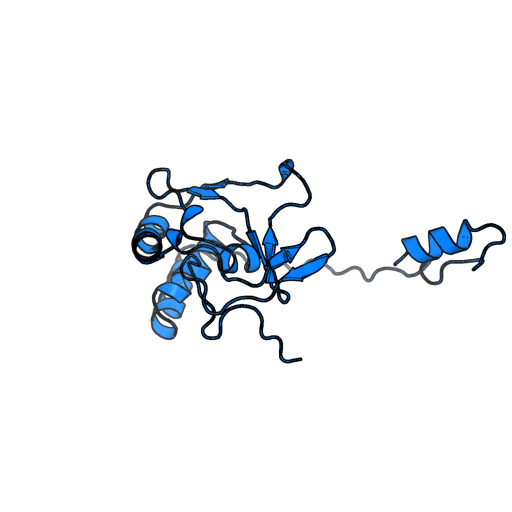L A N 1
ATOM 733 C CA . VAL A 1 94 ? -1.445 -0.866 -8.064 1.00 89.38 94 VAL A CA 1
ATOM 734 C C . VAL A 1 94 ? -1.356 0.577 -8.527 1.00 89.38 94 VAL A C 1
ATOM 736 O O . VAL A 1 94 ? -1.387 0.859 -9.728 1.00 89.38 94 VAL A O 1
ATOM 739 N N . MET A 1 95 ? -1.229 1.495 -7.578 1.00 88.56 95 MET A N 1
ATOM 740 C CA . MET A 1 95 ? -0.884 2.878 -7.847 1.00 88.56 95 MET A CA 1
ATOM 741 C C . MET A 1 95 ? 0.592 2.966 -8.231 1.00 88.56 95 MET A C 1
ATOM 743 O O . MET A 1 95 ? 1.480 2.521 -7.504 1.00 88.56 95 MET A O 1
ATOM 747 N N . THR A 1 96 ? 0.853 3.547 -9.395 1.00 87.00 96 THR A N 1
ATOM 748 C CA . THR A 1 96 ? 2.199 3.861 -9.875 1.00 87.00 96 THR A CA 1
ATOM 749 C C . THR A 1 96 ? 2.363 5.370 -9.987 1.00 87.00 96 THR A C 1
ATOM 751 O O . THR A 1 96 ? 1.380 6.109 -9.981 1.00 87.00 96 THR A O 1
ATOM 754 N N . ARG A 1 97 ? 3.594 5.833 -10.221 1.00 82.25 97 ARG A N 1
ATOM 755 C CA . ARG A 1 97 ? 3.870 7.245 -10.534 1.00 82.25 97 ARG A CA 1
ATOM 756 C C . ARG A 1 97 ? 3.141 7.789 -11.771 1.00 82.25 97 ARG A C 1
ATOM 758 O O . ARG A 1 97 ? 3.175 8.983 -11.992 1.00 82.25 97 ARG A O 1
ATOM 765 N N . HIS A 1 98 ? 2.559 6.928 -12.606 1.00 80.62 98 HIS A N 1
ATOM 766 C CA . HIS A 1 98 ? 1.862 7.310 -13.844 1.00 80.62 98 HIS A CA 1
ATOM 767 C C . HIS A 1 98 ? 0.350 7.090 -13.764 1.00 80.62 98 HIS A C 1
ATOM 769 O O . HIS A 1 98 ? -0.388 7.463 -14.670 1.00 80.62 98 HIS A O 1
ATOM 775 N N . GLY A 1 99 ? -0.116 6.463 -12.686 1.00 83.94 99 GLY A N 1
ATOM 776 C CA . GLY A 1 99 ? -1.522 6.214 -12.424 1.00 83.94 99 GLY A CA 1
ATOM 777 C C . GLY A 1 99 ? -1.778 4.821 -11.875 1.00 83.94 99 GLY A C 1
ATOM 778 O O . GLY A 1 99 ? -0.868 4.002 -11.702 1.00 83.94 99 GLY A O 1
ATOM 779 N N . LEU A 1 100 ? -3.055 4.563 -11.635 1.00 86.81 100 LEU A N 1
ATOM 780 C CA . LEU A 1 100 ? -3.603 3.272 -11.287 1.00 86.81 100 LEU A CA 1
ATOM 781 C C . LEU A 1 100 ? -3.432 2.312 -12.460 1.00 86.81 100 LEU A C 1
ATOM 783 O O . LEU A 1 100 ? -3.843 2.576 -13.594 1.00 86.81 100 LEU A O 1
ATOM 787 N N . ARG A 1 101 ? -2.834 1.167 -12.177 1.00 85.44 101 ARG A N 1
ATOM 788 C CA . ARG A 1 101 ? -2.707 0.072 -13.123 1.00 85.44 101 ARG A CA 1
ATOM 789 C C . ARG A 1 101 ? -3.517 -1.112 -12.601 1.00 85.44 101 ARG A C 1
ATOM 791 O O . ARG A 1 101 ? -3.309 -1.489 -11.446 1.00 85.44 101 ARG A O 1
ATOM 798 N N . PRO A 1 102 ? -4.392 -1.727 -13.416 1.00 79.75 102 PRO A N 1
ATOM 799 C CA . PRO A 1 102 ? -4.990 -3.001 -13.048 1.00 79.75 102 PRO A CA 1
ATOM 800 C C . PRO A 1 102 ? -3.884 -4.041 -12.857 1.00 79.75 102 PRO A C 1
ATOM 802 O O . PRO A 1 102 ? -3.002 -4.213 -13.705 1.00 79.75 102 PRO A O 1
ATOM 805 N N . TYR A 1 103 ? -3.915 -4.694 -11.706 1.00 68.44 103 TYR A N 1
ATOM 806 C CA . TYR A 1 103 ? -3.079 -5.825 -11.357 1.00 68.44 103 TYR A CA 1
ATOM 807 C C . TYR A 1 103 ? -3.866 -7.105 -11.706 1.00 68.44 103 TYR A C 1
ATOM 809 O O . TYR A 1 103 ? -5.024 -7.186 -11.294 1.00 68.44 103 TYR A O 1
ATOM 817 N N . PRO A 1 104 ? -3.306 -8.109 -12.422 1.00 60.03 104 PRO A N 1
ATOM 818 C CA . PRO A 1 104 ? -1.899 -8.275 -12.795 1.00 60.03 104 PRO A CA 1
ATOM 819 C C . PRO A 1 104 ? -1.624 -8.693 -14.253 1.00 60.03 104 PRO A C 1
ATOM 821 O O . PRO A 1 104 ? -2.506 -8.998 -15.049 1.00 60.03 104 PRO A O 1
ATOM 824 N N . LYS A 1 105 ? -0.318 -8.781 -14.557 1.00 58.06 105 LYS A N 1
ATOM 825 C CA . LYS A 1 105 ? 0.313 -9.373 -15.757 1.00 58.06 105 LYS A CA 1
ATOM 826 C C . LYS A 1 105 ? -0.301 -10.706 -16.232 1.00 58.06 105 LYS A C 1
ATOM 828 O O . LYS A 1 105 ? -0.110 -11.054 -17.391 1.00 58.06 105 LYS A O 1
ATOM 833 N N . SER A 1 106 ? -0.963 -11.462 -15.349 1.00 59.44 106 SER A N 1
ATOM 834 C CA . SER A 1 106 ? -1.677 -12.713 -15.644 1.00 59.44 106 SER A CA 1
ATOM 835 C C . SER A 1 106 ? -2.692 -13.034 -14.536 1.00 59.44 106 SER A C 1
ATOM 837 O O . SER A 1 106 ? -2.583 -12.502 -13.434 1.00 59.44 106 SER A O 1
ATOM 839 N N . ARG A 1 107 ? -3.628 -13.963 -14.785 1.00 58.84 107 ARG A N 1
ATOM 840 C CA . ARG A 1 107 ? -4.651 -14.408 -13.812 1.00 58.84 107 ARG A CA 1
ATOM 841 C C . ARG A 1 107 ? -4.068 -14.929 -12.485 1.00 58.84 107 ARG A C 1
ATOM 843 O O . ARG A 1 107 ? -4.725 -14.838 -11.458 1.00 58.84 107 ARG A O 1
ATOM 850 N N . MET A 1 108 ? -2.831 -15.430 -12.510 1.00 60.31 108 MET A N 1
ATOM 851 C CA . MET A 1 108 ? -2.118 -16.007 -11.362 1.00 60.31 108 MET A CA 1
ATOM 852 C C . MET A 1 108 ? -1.701 -14.990 -10.295 1.00 60.31 108 MET A C 1
ATOM 854 O O . MET A 1 108 ? -1.317 -15.394 -9.206 1.00 60.31 108 MET A O 1
ATOM 858 N N . SER A 1 109 ? -1.704 -13.686 -10.591 1.00 65.50 109 SER A N 1
ATOM 859 C CA . SER A 1 109 ? -1.276 -12.681 -9.603 1.00 65.50 109 SER A CA 1
ATOM 860 C C . SER A 1 109 ? -2.436 -11.946 -8.927 1.00 65.50 109 SER A C 1
ATOM 862 O O . SER A 1 109 ? -2.187 -11.012 -8.167 1.00 65.50 109 SER A O 1
ATOM 864 N N . HIS A 1 110 ? -3.687 -12.360 -9.171 1.00 75.38 110 HIS A N 1
ATOM 865 C CA . HIS A 1 110 ? -4.791 -11.972 -8.297 1.00 75.38 110 HIS A CA 1
ATOM 866 C C . HIS A 1 110 ? -4.592 -12.692 -6.969 1.00 75.38 110 HIS A C 1
ATOM 868 O O . HIS A 1 110 ? -4.660 -13.919 -6.911 1.00 75.38 110 HIS A O 1
ATOM 874 N N . ARG A 1 111 ? -4.317 -11.926 -5.915 1.00 87.69 111 ARG A N 1
ATOM 875 C CA . ARG A 1 111 ? -4.206 -12.453 -4.558 1.00 87.69 111 ARG A CA 1
ATOM 876 C C . ARG A 1 111 ? -5.221 -11.780 -3.654 1.00 87.69 111 ARG A C 1
ATOM 878 O O . ARG A 1 111 ? -5.506 -10.592 -3.810 1.00 87.69 111 ARG A O 1
ATOM 885 N N . VAL A 1 112 ? -5.718 -12.556 -2.705 1.00 92.69 112 VAL A N 1
ATOM 886 C CA . VAL A 1 112 ? -6.514 -12.071 -1.584 1.00 92.69 112 VAL A CA 1
ATOM 887 C C . VAL A 1 112 ? -5.637 -12.175 -0.346 1.00 92.69 112 VAL A C 1
ATOM 889 O O . VAL A 1 112 ? -5.050 -13.229 -0.102 1.00 92.69 112 VAL A O 1
ATOM 892 N N . ALA A 1 113 ? -5.496 -11.076 0.384 1.00 93.62 113 ALA A N 1
ATOM 893 C CA . ALA A 1 113 ? -4.739 -11.028 1.625 1.00 93.62 113 ALA A CA 1
ATOM 894 C C . ALA A 1 113 ? -5.710 -11.071 2.816 1.00 93.62 113 ALA A C 1
ATOM 896 O O . ALA A 1 113 ? -6.64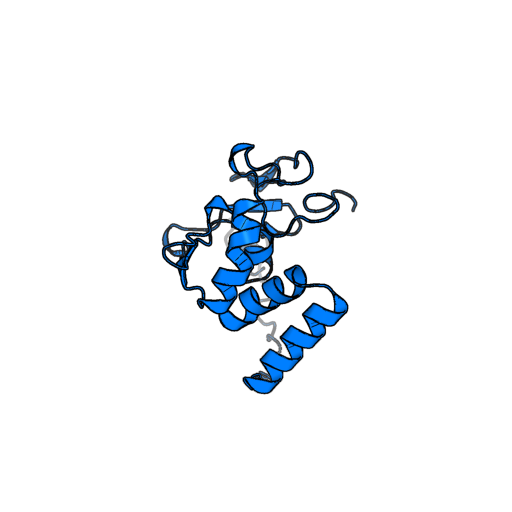7 -10.266 2.841 1.00 93.62 113 ALA A O 1
ATOM 897 N N . PRO A 1 114 ? -5.531 -11.991 3.782 1.00 96.88 114 PRO A N 1
ATOM 898 C CA . PRO A 1 114 ? -6.269 -11.939 5.036 1.00 96.88 114 PRO A CA 1
ATOM 899 C C . PRO A 1 114 ? -5.803 -10.735 5.863 1.00 96.88 114 PRO A C 1
ATOM 901 O O . PRO A 1 114 ? -4.621 -10.395 5.861 1.00 96.88 114 PRO A O 1
ATOM 904 N N . VAL A 1 115 ? -6.731 -10.098 6.571 1.00 97.25 115 VAL A N 1
ATOM 905 C CA . VAL A 1 115 ? -6.468 -8.918 7.399 1.00 97.25 115 VAL A CA 1
ATOM 906 C C . VAL A 1 115 ? -6.759 -9.259 8.860 1.00 97.25 115 VAL A C 1
ATOM 908 O O . VAL A 1 115 ? -7.877 -9.671 9.165 1.00 97.25 115 VAL A O 1
ATOM 911 N N . PRO A 1 116 ? -5.800 -9.073 9.782 1.00 95.88 116 PRO A N 1
ATOM 912 C CA . PRO A 1 116 ? -6.034 -9.256 11.211 1.00 95.88 116 PRO A CA 1
ATOM 913 C C . PRO A 1 116 ? -7.221 -8.421 11.737 1.00 95.88 116 PRO A C 1
ATOM 915 O O . PRO A 1 116 ? -7.346 -7.252 11.351 1.00 95.88 116 PRO A O 1
ATOM 918 N N . PRO A 1 117 ? -8.049 -8.951 12.665 1.00 96.44 117 PRO A N 1
ATOM 919 C CA . PRO A 1 117 ? -9.229 -8.250 13.178 1.00 96.44 117 PRO A CA 1
ATOM 920 C C . PRO A 1 117 ? -8.971 -6.816 13.672 1.00 96.44 117 PRO A C 1
ATOM 922 O O . PRO A 1 117 ? -9.704 -5.928 13.241 1.00 96.44 117 PRO A O 1
ATOM 925 N N . PRO A 1 118 ? -7.903 -6.521 14.450 1.00 94.44 118 PRO A N 1
ATOM 926 C CA . PRO A 1 118 ? -7.657 -5.158 14.931 1.00 94.44 118 PRO A CA 1
ATOM 927 C C . PRO A 1 118 ? -7.420 -4.149 13.799 1.00 94.44 118 PRO A C 1
ATOM 929 O O . PRO A 1 118 ? -7.770 -2.976 13.913 1.00 94.44 118 PRO A O 1
ATOM 932 N N . ILE A 1 119 ? -6.814 -4.599 12.697 1.00 96.19 119 ILE A N 1
ATOM 933 C CA . ILE A 1 119 ? -6.563 -3.767 11.516 1.00 96.19 119 ILE A CA 1
ATOM 934 C C . ILE A 1 119 ? -7.871 -3.577 10.747 1.00 96.19 119 ILE A C 1
ATOM 936 O O . ILE A 1 119 ? -8.172 -2.467 10.312 1.00 96.19 119 ILE A O 1
ATOM 940 N N . MET A 1 120 ? -8.680 -4.634 10.620 1.00 96.94 120 MET A N 1
ATOM 941 C CA . MET A 1 120 ? -9.980 -4.547 9.955 1.00 96.94 120 MET A CA 1
ATOM 942 C C . MET A 1 120 ? -10.950 -3.615 10.695 1.00 96.94 120 MET A C 1
ATOM 944 O O . MET A 1 120 ? -11.636 -2.825 10.053 1.00 96.94 120 MET A O 1
ATOM 948 N N . GLU A 1 121 ? -10.959 -3.631 12.029 1.00 95.25 121 GLU A N 1
ATOM 949 C CA . GLU A 1 121 ? -11.747 -2.704 12.856 1.00 95.25 121 GLU A CA 1
ATOM 950 C C . GLU A 1 121 ? -11.394 -1.237 12.582 1.00 95.25 121 GLU A C 1
ATOM 952 O O . GLU A 1 121 ? -12.280 -0.387 12.512 1.00 95.25 121 GLU A O 1
ATOM 957 N N . ARG A 1 122 ? -10.107 -0.935 12.359 1.00 93.62 122 ARG A N 1
ATOM 958 C CA . ARG A 1 122 ? -9.649 0.408 11.968 1.00 93.62 122 ARG A CA 1
ATOM 959 C C . ARG A 1 122 ? -9.951 0.739 10.504 1.00 93.62 122 ARG A C 1
ATOM 961 O O . ARG A 1 122 ? -10.148 1.906 10.173 1.00 93.62 122 ARG A O 1
ATOM 968 N N . LEU A 1 123 ? -9.984 -0.263 9.626 1.00 93.88 123 LEU A N 1
ATOM 969 C CA . LEU A 1 123 ? -10.218 -0.091 8.191 1.00 93.88 123 LEU A CA 1
ATOM 970 C C . LEU A 1 123 ? -11.706 0.098 7.849 1.00 93.88 123 LEU A C 1
ATOM 972 O O . LEU A 1 123 ? -12.033 0.876 6.954 1.00 93.88 123 LEU A O 1
ATOM 976 N N . ALA A 1 124 ? -12.609 -0.582 8.559 1.00 93.94 124 ALA A N 1
ATOM 977 C CA . ALA A 1 124 ? -14.045 -0.603 8.272 1.00 93.94 124 ALA A CA 1
ATOM 978 C C . ALA A 1 124 ? -14.732 0.786 8.251 1.00 93.94 124 ALA A C 1
ATOM 980 O O . ALA A 1 124 ? -15.555 1.018 7.356 1.00 93.94 124 ALA A O 1
ATOM 981 N N . PRO A 1 125 ? -14.397 1.745 9.141 1.00 91.75 125 PRO A N 1
ATOM 982 C CA . PRO A 1 125 ? -14.928 3.106 9.055 1.00 91.75 125 PRO A CA 1
ATOM 983 C C . PRO A 1 125 ? -14.570 3.792 7.731 1.00 91.75 125 PRO A C 1
ATOM 985 O O . PRO A 1 125 ? -15.439 4.370 7.084 1.00 91.75 125 PRO A O 1
ATOM 988 N N . LEU A 1 126 ? -13.326 3.641 7.263 1.00 89.94 126 LEU A N 1
ATOM 989 C CA . LEU A 1 126 ? -12.875 4.232 5.998 1.00 89.94 126 LEU A CA 1
ATOM 990 C C . LEU A 1 126 ? -13.590 3.624 4.785 1.00 89.94 126 LEU A C 1
ATOM 992 O O . LEU A 1 126 ? -13.853 4.325 3.812 1.00 89.94 126 LEU A O 1
ATOM 996 N N . VAL A 1 127 ? -13.925 2.330 4.842 1.00 90.56 127 VAL A N 1
ATOM 997 C CA . VAL A 1 127 ? -14.704 1.660 3.786 1.00 90.56 127 VAL A CA 1
ATOM 998 C C . VAL A 1 127 ? -16.108 2.258 3.709 1.00 90.56 127 VAL A C 1
ATOM 1000 O O . VAL A 1 127 ? -16.619 2.482 2.616 1.00 90.56 127 VAL A O 1
ATOM 1003 N N . SER A 1 128 ? -16.712 2.550 4.863 1.00 86.88 128 SER A N 1
ATOM 1004 C CA . SER A 1 128 ? -18.060 3.125 4.950 1.00 86.88 128 SER A CA 1
ATOM 1005 C C . SER A 1 128 ? -18.106 4.588 4.492 1.00 86.88 128 SER A C 1
ATOM 1007 O O . SER A 1 128 ? -19.107 5.027 3.933 1.00 86.88 128 SER A O 1
ATOM 1009 N N . GLU A 1 129 ? -17.020 5.339 4.696 1.00 84.38 129 GLU A N 1
ATOM 1010 C CA . GLU A 1 129 ? -16.863 6.719 4.213 1.00 84.38 129 GLU A CA 1
ATOM 1011 C C . GLU A 1 129 ? -16.672 6.806 2.688 1.00 84.38 129 GLU A C 1
ATOM 1013 O O . GLU A 1 129 ? -16.973 7.832 2.075 1.00 84.38 129 GLU A O 1
ATOM 1018 N N . ALA A 1 130 ? -16.146 5.752 2.062 1.00 82.06 130 ALA A N 1
ATOM 1019 C CA . ALA A 1 130 ? -15.773 5.771 0.657 1.00 82.06 130 ALA A CA 1
ATOM 1020 C C . ALA A 1 130 ? -16.992 5.647 -0.275 1.00 82.06 130 ALA A C 1
ATOM 1022 O O . ALA A 1 130 ? -17.688 4.632 -0.322 1.00 82.06 130 ALA A O 1
ATOM 1023 N N . ALA A 1 131 ? -17.204 6.653 -1.124 1.00 78.19 131 ALA A N 1
ATOM 1024 C CA . ALA A 1 131 ? -18.289 6.673 -2.103 1.00 78.19 131 ALA A CA 1
ATOM 1025 C C . ALA A 1 131 ? -17.890 5.968 -3.414 1.00 78.19 131 ALA A C 1
ATOM 1027 O O . ALA A 1 131 ? -17.887 6.569 -4.492 1.00 78.19 131 ALA A O 1
ATOM 1028 N N . TRP A 1 132 ? -17.548 4.675 -3.340 1.00 70.38 132 TRP A N 1
ATOM 1029 C CA . TRP A 1 132 ? -17.089 3.907 -4.510 1.00 70.38 132 TRP A CA 1
ATOM 1030 C C . TRP A 1 132 ? -18.125 3.857 -5.646 1.00 70.38 132 TRP A C 1
ATOM 1032 O O . TRP A 1 132 ? -17.742 3.798 -6.816 1.00 70.38 132 TRP A O 1
ATOM 1042 N N . ALA A 1 133 ? -19.421 3.962 -5.325 1.00 71.75 133 ALA A N 1
ATOM 1043 C CA . ALA A 1 133 ? -20.515 3.997 -6.299 1.00 71.75 133 ALA A CA 1
ATOM 1044 C C . ALA A 1 133 ? -20.392 5.147 -7.321 1.00 71.75 133 ALA A C 1
ATOM 1046 O O . ALA A 1 133 ? -20.913 5.043 -8.428 1.00 71.75 133 ALA A O 1
ATOM 1047 N N . ALA A 1 134 ? -19.659 6.218 -6.994 1.00 74.94 134 ALA A N 1
ATOM 1048 C CA . ALA A 1 134 ? -19.373 7.320 -7.916 1.00 74.94 134 ALA A CA 1
ATOM 1049 C C . ALA A 1 134 ? -18.345 6.960 -9.015 1.00 74.94 134 ALA A C 1
ATOM 1051 O O . ALA A 1 134 ? -18.119 7.737 -9.946 1.00 74.94 134 ALA A O 1
ATOM 1052 N N . GLY A 1 135 ? -17.732 5.776 -8.931 1.00 78.88 135 GLY A N 1
ATOM 1053 C CA . GLY A 1 135 ? -16.754 5.269 -9.884 1.00 78.88 135 GLY A CA 1
ATOM 1054 C C . GLY A 1 135 ? -15.332 5.793 -9.659 1.00 78.88 135 GLY A C 1
ATOM 1055 O O . GLY A 1 135 ? -15.089 6.827 -9.037 1.00 78.88 135 GLY A O 1
ATOM 1056 N N . CYS A 1 136 ? -14.352 5.065 -10.201 1.00 83.62 136 CYS A N 1
ATOM 1057 C CA . CYS A 1 136 ? -12.940 5.428 -10.088 1.00 83.62 136 CYS A CA 1
ATOM 1058 C C . CYS A 1 136 ? -12.603 6.658 -10.955 1.00 83.62 136 CYS A C 1
ATOM 1060 O O . CYS A 1 136 ? -12.872 6.690 -12.166 1.00 83.62 136 CYS A O 1
ATOM 1062 N N . THR A 1 137 ? -11.962 7.659 -10.345 1.00 86.19 137 THR A N 1
ATOM 1063 C CA . THR A 1 137 ? -11.461 8.872 -11.018 1.00 86.19 137 THR A CA 1
ATOM 1064 C C . THR A 1 137 ? -9.934 8.927 -11.094 1.00 86.19 137 THR A C 1
ATOM 1066 O O . THR A 1 137 ? -9.400 9.882 -11.657 1.00 86.19 137 THR A O 1
ATOM 1069 N N . CYS A 1 138 ? -9.213 7.920 -10.583 1.00 84.75 138 CYS A N 1
ATOM 1070 C CA . CYS A 1 138 ? -7.752 7.872 -10.652 1.00 84.75 138 CYS A CA 1
ATOM 1071 C C . CYS A 1 138 ? -7.254 7.850 -12.112 1.00 84.75 138 CYS A C 1
ATOM 1073 O O . CYS A 1 138 ? -7.884 7.209 -12.966 1.00 84.75 138 CYS A O 1
ATOM 1075 N N . PRO A 1 139 ? -6.086 8.458 -12.412 1.00 84.38 139 PRO A N 1
ATOM 1076 C CA . PRO A 1 139 ? -5.422 8.251 -13.695 1.00 84.38 139 PRO A CA 1
ATOM 1077 C C . PRO A 1 139 ? -5.234 6.756 -13.935 1.00 84.38 139 PRO A C 1
ATOM 1079 O O . PRO A 1 139 ? -4.863 6.043 -13.009 1.00 84.38 139 PRO A O 1
ATOM 1082 N N . THR A 1 140 ? -5.524 6.259 -15.135 1.00 86.56 140 THR A N 1
ATOM 1083 C CA . THR A 1 140 ? -5.503 4.813 -15.414 1.00 86.56 140 THR A CA 1
ATOM 1084 C C . THR A 1 140 ? -4.538 4.500 -16.546 1.00 86.56 140 THR A C 1
ATOM 1086 O O . THR A 1 140 ? -4.643 5.092 -17.618 1.00 86.56 140 THR A O 1
ATOM 1089 N N . ILE A 1 141 ? -3.639 3.538 -16.345 1.00 85.12 141 ILE A N 1
ATOM 1090 C CA . ILE A 1 141 ? -2.779 3.024 -17.417 1.00 85.12 141 ILE A CA 1
ATOM 1091 C C . ILE A 1 141 ? -3.560 1.970 -18.206 1.00 85.12 141 ILE A C 1
ATOM 1093 O O . ILE A 1 141 ? -3.916 0.917 -17.674 1.00 85.12 141 ILE A O 1
ATOM 1097 N N . LEU A 1 142 ? -3.832 2.257 -19.478 1.00 84.19 142 LEU A N 1
ATOM 1098 C CA . LEU A 1 142 ? -4.548 1.364 -20.385 1.00 84.19 142 LEU A CA 1
ATOM 1099 C C . LEU A 1 142 ? -3.641 0.232 -20.892 1.00 84.19 142 LEU A C 1
ATOM 1101 O O . LEU A 1 142 ? -2.414 0.285 -20.791 1.00 84.19 142 LEU A O 1
ATOM 1105 N N . ARG A 1 143 ? -4.245 -0.807 -21.487 1.00 81.06 143 ARG A N 1
ATOM 1106 C CA . ARG A 1 143 ? -3.506 -1.967 -22.029 1.00 81.06 143 ARG A CA 1
ATOM 1107 C C . ARG A 1 143 ? -2.475 -1.586 -23.097 1.00 81.06 143 ARG A C 1
ATOM 1109 O O . ARG A 1 143 ? -1.440 -2.233 -23.183 1.00 81.06 143 ARG A O 1
AT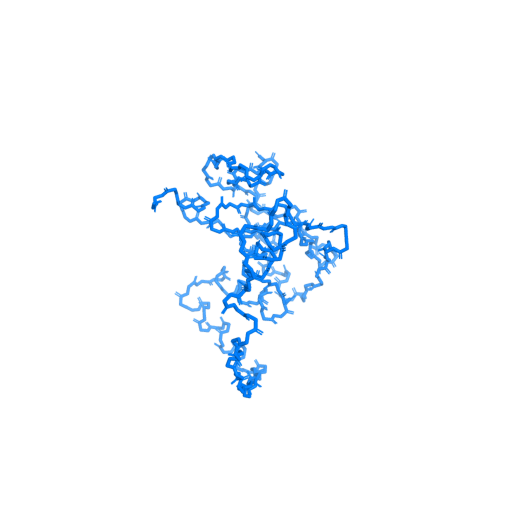OM 1116 N N . ASN A 1 144 ? -2.741 -0.532 -23.869 1.00 83.75 144 ASN A N 1
ATOM 1117 C CA . ASN A 1 144 ? -1.836 0.007 -24.890 1.00 83.75 144 ASN A CA 1
ATOM 1118 C C . ASN A 1 144 ? -0.725 0.913 -24.313 1.00 83.75 144 ASN A C 1
ATOM 1120 O O . ASN A 1 144 ? -0.013 1.560 -25.072 1.00 83.75 144 ASN A O 1
ATOM 1124 N N . GLY A 1 145 ? -0.604 1.013 -22.985 1.00 81.06 145 GLY A N 1
ATOM 1125 C CA . GLY A 1 145 ? 0.391 1.844 -22.305 1.00 81.06 145 GLY A CA 1
ATOM 1126 C C . GLY A 1 145 ? 0.039 3.331 -22.205 1.00 81.06 145 GLY A C 1
ATOM 1127 O O . GLY A 1 145 ? 0.751 4.065 -21.526 1.00 81.06 145 GLY A O 1
ATOM 1128 N N . THR A 1 146 ? -1.058 3.784 -22.822 1.00 85.56 146 THR A N 1
ATOM 1129 C CA . THR A 1 146 ? -1.500 5.182 -22.708 1.00 85.56 146 THR A CA 1
ATOM 1130 C C . THR A 1 146 ? -2.115 5.460 -21.338 1.00 85.56 146 THR A C 1
ATOM 1132 O O . THR A 1 146 ? -2.714 4.583 -20.710 1.00 85.56 146 THR A O 1
ATOM 1135 N N . VAL A 1 147 ? -1.959 6.696 -20.862 1.00 84.38 147 VAL A N 1
ATOM 1136 C CA . VAL A 1 147 ? -2.482 7.133 -19.564 1.00 84.38 147 VAL A CA 1
ATOM 1137 C C . VAL A 1 147 ? -3.776 7.902 -19.782 1.00 84.38 147 VAL A C 1
ATOM 1139 O O . VAL A 1 147 ? -3.775 9.002 -20.337 1.00 84.38 147 VAL A O 1
ATOM 1142 N N . ARG A 1 148 ? -4.887 7.354 -19.289 1.00 84.62 148 ARG A N 1
ATOM 1143 C CA . ARG A 1 148 ? -6.130 8.112 -19.150 1.00 84.62 148 ARG A CA 1
ATOM 1144 C C . ARG A 1 148 ? -5.967 9.100 -17.986 1.00 84.62 148 ARG A C 1
ATOM 1146 O O . ARG A 1 148 ? -5.642 8.640 -16.889 1.00 84.62 148 ARG A O 1
ATOM 1153 N N . PRO A 1 149 ? -6.191 10.416 -18.187 1.00 82.88 149 PRO A N 1
ATOM 1154 C CA . PRO A 1 149 ? -6.153 11.394 -17.104 1.00 82.88 149 PRO A CA 1
ATOM 1155 C C . PRO A 1 149 ? -7.058 10.992 -15.944 1.00 82.88 149 PRO A C 1
ATOM 1157 O O . PRO A 1 149 ? -8.143 10.448 -16.163 1.00 82.88 149 PRO A O 1
ATOM 1160 N N . GLY A 1 150 ? -6.634 11.324 -14.727 1.00 82.31 150 GLY A N 1
ATOM 1161 C CA . GLY A 1 150 ? -7.548 11.344 -13.594 1.00 82.31 150 GLY A CA 1
ATOM 1162 C C . GLY A 1 150 ? -8.542 12.496 -13.721 1.00 82.31 150 GLY A C 1
ATOM 1163 O O . GLY A 1 150 ? -8.281 13.472 -14.424 1.00 82.31 150 GLY A O 1
ATOM 1164 N N . ARG A 1 151 ? -9.682 12.376 -13.041 1.00 82.94 151 ARG A N 1
ATOM 1165 C CA . ARG A 1 151 ? -10.745 13.397 -13.005 1.00 82.94 151 ARG A CA 1
ATOM 1166 C C . ARG A 1 151 ? -10.857 14.081 -11.634 1.00 82.94 151 ARG A C 1
ATOM 1168 O O . ARG A 1 151 ? -11.945 14.489 -11.251 1.00 82.94 151 ARG A O 1
ATOM 1175 N N . GLY A 1 152 ? -9.748 14.169 -10.896 1.00 77.56 152 GLY A N 1
ATOM 1176 C CA . GLY A 1 152 ? -9.686 14.721 -9.538 1.00 77.56 152 GLY A CA 1
ATOM 1177 C C . GLY A 1 152 ? -9.552 13.647 -8.447 1.00 77.56 152 GLY A C 1
ATOM 1178 O O . GLY A 1 152 ? -9.137 12.521 -8.747 1.00 77.56 152 GLY A O 1
ATOM 1179 N N . PRO A 1 153 ? -9.876 13.980 -7.183 1.00 80.69 153 PRO A N 1
ATOM 1180 C CA . PRO A 1 153 ? -9.836 13.043 -6.063 1.00 80.69 153 PRO A CA 1
ATOM 1181 C C . PRO A 1 153 ? -10.726 11.823 -6.316 1.00 80.69 153 PRO A C 1
ATOM 1183 O O . PRO A 1 153 ? -11.821 11.943 -6.869 1.00 80.69 153 PRO A O 1
ATOM 1186 N N . CYS A 1 154 ? -10.250 10.638 -5.930 1.00 85.44 154 CYS A N 1
ATOM 1187 C CA . CYS A 1 154 ? -11.013 9.403 -6.087 1.00 85.44 154 CYS A CA 1
ATOM 1188 C C . CYS A 1 154 ? -11.842 9.121 -4.836 1.00 85.44 154 CYS A C 1
ATOM 1190 O O . CYS A 1 154 ? -11.249 8.842 -3.795 1.00 85.44 154 CYS A O 1
ATOM 1192 N N . PRO A 1 155 ? -13.185 9.152 -4.930 1.00 84.69 155 PRO A N 1
ATOM 1193 C CA . PRO A 1 155 ? -14.055 8.950 -3.774 1.00 84.69 155 PRO A CA 1
ATOM 1194 C C . PRO A 1 155 ? -14.050 7.502 -3.270 1.00 84.69 155 PRO A C 1
ATOM 1196 O O . PRO A 1 155 ? -14.411 7.252 -2.127 1.00 84.69 155 PRO A O 1
ATOM 1199 N N . GLY A 1 156 ? -13.652 6.547 -4.116 1.00 87.81 156 GLY A N 1
ATOM 1200 C CA . GLY A 1 156 ? -13.530 5.137 -3.749 1.00 87.81 156 GLY A CA 1
ATOM 1201 C C . GLY A 1 156 ? -12.149 4.738 -3.231 1.00 87.81 156 GLY A C 1
ATOM 1202 O O . GLY A 1 156 ? -11.975 3.579 -2.863 1.00 87.81 156 GLY A O 1
ATOM 1203 N N . LEU A 1 157 ? -11.159 5.640 -3.246 1.00 89.12 157 LEU A N 1
ATOM 1204 C CA . LEU A 1 157 ? -9.796 5.320 -2.822 1.00 89.12 157 LEU A CA 1
ATOM 1205 C C . LEU A 1 157 ? -9.661 5.475 -1.307 1.00 89.12 157 LEU A C 1
ATOM 1207 O O . LEU A 1 157 ? -9.994 6.522 -0.762 1.00 89.12 157 LEU A O 1
ATOM 1211 N N . MET A 1 158 ? -9.105 4.458 -0.647 1.00 89.69 158 MET A N 1
ATOM 1212 C CA . MET A 1 158 ? -8.973 4.431 0.817 1.00 89.69 158 MET A CA 1
ATOM 1213 C C . MET A 1 158 ? -7.976 5.470 1.343 1.00 89.69 158 MET A C 1
ATOM 1215 O O . MET A 1 158 ? -8.137 6.015 2.433 1.00 89.69 158 MET A O 1
ATOM 1219 N N . PHE A 1 159 ? -6.945 5.762 0.548 1.00 88.38 159 PHE A N 1
ATOM 1220 C CA . PHE A 1 159 ? -5.871 6.689 0.893 1.00 88.38 159 PHE A CA 1
ATOM 1221 C C . PHE A 1 159 ? -5.685 7.713 -0.238 1.00 88.38 159 PHE A C 1
ATOM 1223 O O . PHE A 1 159 ? -4.757 7.585 -1.043 1.00 88.38 159 PHE A O 1
ATOM 1230 N N . PRO A 1 160 ? -6.589 8.705 -0.362 1.00 77.62 160 PRO A N 1
ATOM 1231 C CA . PRO A 1 160 ? -6.511 9.713 -1.411 1.00 77.62 160 PRO A CA 1
ATOM 1232 C C . PRO A 1 160 ? -5.270 10.588 -1.247 1.00 77.62 160 PRO A C 1
ATOM 1234 O O . PRO A 1 160 ? -4.990 11.108 -0.168 1.00 77.62 160 PRO A O 1
ATOM 1237 N N . ALA A 1 161 ? -4.543 10.789 -2.348 1.00 66.94 161 ALA A N 1
ATOM 1238 C CA . ALA A 1 161 ? -3.566 11.865 -2.417 1.00 66.94 161 ALA A CA 1
ATOM 1239 C C . ALA A 1 161 ? -4.310 13.212 -2.330 1.00 66.94 161 ALA A C 1
ATOM 1241 O O . ALA A 1 161 ? -5.339 13.353 -2.999 1.00 66.94 161 ALA A O 1
ATOM 1242 N N . PRO A 1 162 ? -3.797 14.202 -1.579 1.00 57.38 162 PRO A N 1
ATOM 1243 C CA . PRO A 1 162 ? -4.461 15.496 -1.404 1.00 57.38 162 PRO A CA 1
ATOM 1244 C C . PRO A 1 162 ? -4.744 16.221 -2.729 1.00 57.38 162 PRO A C 1
ATOM 1246 O O . PRO A 1 162 ? -5.748 16.915 -2.840 1.00 57.38 162 PRO A O 1
ATOM 1249 N N . GLU A 1 163 ? -3.913 16.004 -3.753 1.00 55.19 163 GLU A N 1
ATOM 1250 C CA . GLU A 1 163 ? -4.065 16.618 -5.083 1.00 55.19 163 GLU A CA 1
ATOM 1251 C C . GLU A 1 163 ? -4.681 15.679 -6.143 1.00 55.19 163 GLU A C 1
ATOM 1253 O O . GLU A 1 163 ? -4.936 16.097 -7.269 1.00 55.19 163 GLU A O 1
ATOM 1258 N N . GLY A 1 164 ? -4.981 14.423 -5.784 1.00 51.06 164 GLY A N 1
ATOM 1259 C CA . GLY A 1 164 ? -5.595 13.431 -6.673 1.00 51.06 164 GLY A CA 1
ATOM 1260 C C . GLY A 1 164 ? -4.659 12.863 -7.752 1.00 51.06 164 GLY A C 1
ATOM 1261 O O . GLY A 1 164 ? -4.436 13.470 -8.791 1.00 51.06 164 GLY A O 1
ATOM 1262 N N . GLY A 1 165 ? -4.203 11.616 -7.564 1.00 53.34 165 GLY A N 1
ATOM 1263 C CA . GLY A 1 165 ? -3.387 10.883 -8.548 1.00 53.34 165 GLY A CA 1
ATOM 1264 C C . GLY A 1 165 ? -1.999 11.499 -8.798 1.00 53.34 165 GLY A C 1
ATOM 1265 O O . GLY A 1 165 ? -1.707 12.581 -8.304 1.00 53.34 165 GLY A O 1
ATOM 1266 N N . PRO A 1 166 ? -1.090 10.801 -9.502 1.00 48.28 166 PRO A N 1
ATOM 1267 C CA . PRO A 1 166 ? 0.243 11.333 -9.747 1.00 48.28 166 PRO A CA 1
ATOM 1268 C C . PRO A 1 166 ? 0.189 12.645 -10.528 1.00 48.28 166 PRO A C 1
ATOM 1270 O O . PRO A 1 166 ? -0.401 12.717 -11.610 1.00 48.28 166 PRO A O 1
ATOM 1273 N N . ASP A 1 167 ? 0.830 13.653 -9.943 1.00 43.06 167 ASP A N 1
ATOM 1274 C CA . ASP A 1 167 ? 1.014 14.983 -10.499 1.00 43.06 167 ASP A CA 1
ATOM 1275 C C . ASP A 1 167 ? 1.589 14.893 -11.922 1.00 43.06 167 ASP A C 1
ATOM 1277 O O . ASP A 1 167 ? 2.599 14.232 -12.174 1.00 43.06 167 ASP A O 1
ATOM 1281 N N . ARG A 1 168 ? 0.917 15.556 -12.870 1.00 47.22 168 ARG A N 1
ATOM 1282 C CA . ARG A 1 168 ? 1.384 15.699 -14.258 1.00 47.22 168 ARG A CA 1
ATOM 1283 C C . ARG A 1 168 ? 2.535 16.697 -14.383 1.00 47.22 168 ARG A C 1
ATOM 1285 O O . ARG A 1 168 ? 3.058 16.859 -15.482 1.00 47.22 168 ARG A O 1
ATOM 1292 N N . ARG A 1 169 ? 2.920 17.389 -13.308 1.00 42.84 169 ARG A N 1
ATOM 1293 C CA . ARG A 1 169 ? 4.044 18.322 -13.317 1.00 42.84 169 ARG A CA 1
ATOM 1294 C C . ARG A 1 169 ? 5.360 17.574 -13.121 1.00 42.84 169 ARG A C 1
ATOM 1296 O O . ARG A 1 169 ? 5.842 17.420 -12.002 1.00 42.84 169 ARG A O 1
ATOM 1303 N N . ARG A 1 170 ? 5.945 17.136 -14.235 1.00 37.25 170 ARG A N 1
ATOM 1304 C CA . ARG A 1 170 ? 7.392 17.155 -14.512 1.00 37.25 170 ARG A CA 1
ATOM 1305 C C . ARG A 1 170 ? 7.635 16.915 -15.993 1.00 37.25 170 ARG A C 1
ATOM 1307 O O . ARG A 1 170 ? 7.091 15.918 -16.517 1.00 37.25 170 ARG A O 1
#

Radius of gyration: 21.25 Å; chains: 1; bounding box: 52×34×63 Å

Foldseek 3Di:
DVVVQVVQCVDVVRNDVDDPCPPDDDPDDDDDDDDDDDPVRLVVVLVVQCVVPNDLSSLLSCCCRVQVDDNQQLQLFFLVQQDLVQQKGWRQWGADLQKIEGDDPDPVGTDITHHDNVSSVSQVVLSVQAPCVVDAQMFYQDPVRDTRHGPFWGSRGSDTDPGGYNDPPD

Organism: NCBI:txid93944

Sequence (170 aa):
MTAIYKMAMEARPPLVEHSPFEKLPLPTIEPGEVKFYEHRQADALYAAVEARSGSRARLLVELGMDVGMRQGEIFGLHADQVDVIRQQIAVVHVMTRHGLRPYPKSRMSHRVAPVPPPIMERLAPLVSEAAWAAGCTCPTILRNGTVRPGRGPCPGLMFPAPEGGPDRRR

InterPro domains:
  IPR002104 Integrase, catalytic domain [PS51898] (32-170)
  IPR011010 DNA breaking-rejoining enzyme, catalytic core [SSF56349] (4-128)
  IPR013762 Integrase-like, catalytic domain superfamily [G3DSA:1.10.443.10] (34-170)

Secondary structure (DSSP, 8-state):
-HHHHHHHHHSSS-S-SS-TTTT-PPP--PPPP--PPPHHHHHHHHHHHHHHH-HHHHHHHHHHHTS---HHHHHT-BGGGEETTTTEEEE-EEEETTEEEES-SSGGG-EEEE--HHHHHHHHHHHHH--GGG---S-EE-TTS-EEPP-SS-TTBSS--TT-SS----